Protein AF-A0AA35IZ92-F1 (afdb_monomer_lite)

InterPro domains:
  IPR004203 Cytochrome c oxidase subunit IV family [PF02936] (4-110)
  IPR004203 Cytochrome c oxidase subunit IV family [PTHR10707] (1-110)
  IPR004203 Cytochrome c oxidase subunit IV family [cd00922] (5-114)
  IPR036639 Cytochrome c oxidase subunit IV superfamily [G3DSA:1.10.442.10] (1-113)
  IPR036639 Cytochrome c oxidase subunit IV superfamily [SSF81406] (4-109)

Foldseek 3Di:
DDPVVVVVLQVVLVVVVVDDPVPDDPVSVVVNCCVVPNCDDPNPDPDDPCNVVVVVVVVVVVVVVVVVVVVVVVVPDDPDDDPCQAQVNQVVVVVVCVVVCHPVPDDPRPGDHD

pLDDT: mean 96.04, std 2.08, range [85.69, 98.75]

Organism: NCBI:txid226126

Secondary structure (DSSP, 8-state):
--HHHHHHHHHHHHHHTTS-GGGS-HHHHHHHHHHHHSSSGGG--SS-TTHHHHHHHHHHHHHHHHHHHHHHHHHTS-SPPPTT-SHHHHHHHHHHHHHTT-STTS--------

Structure (mmCIF, N/CA/C/O backbone):
data_AF-A0AA35IZ92-F1
#
_entry.id   AF-A0AA35IZ92-F1
#
loop_
_atom_site.group_PDB
_atom_site.id
_atom_site.type_symbol
_atom_site.label_atom_id
_atom_site.label_alt_id
_atom_site.label_comp_id
_atom_site.label_asym_id
_atom_site.label_entity_id
_atom_site.label_seq_id
_atom_site.pdbx_PDB_ins_code
_atom_site.Cartn_x
_atom_site.Cartn_y
_atom_site.Cartn_z
_atom_site.occupancy
_atom_site.B_iso_or_equiv
_atom_site.auth_seq_id
_atom_site.auth_comp_id
_atom_site.auth_asym_id
_atom_site.auth_atom_id
_atom_site.pdbx_PDB_model_num
ATOM 1 N N . MET A 1 1 ? -10.016 10.427 29.928 1.00 85.69 1 MET A N 1
ATOM 2 C CA . MET A 1 1 ? -10.537 10.214 31.290 1.00 85.69 1 MET A CA 1
ATOM 3 C C . MET A 1 1 ? -9.502 9.423 32.076 1.00 85.69 1 MET A C 1
ATOM 5 O O . MET A 1 1 ? -8.998 8.451 31.519 1.00 85.69 1 MET A O 1
ATOM 9 N N . PRO A 1 2 ? -9.112 9.840 33.286 1.00 96.06 2 PRO A N 1
ATOM 10 C CA . PRO A 1 2 ? -8.233 9.071 34.164 1.00 96.06 2 PRO A CA 1
ATOM 11 C C . PRO A 1 2 ? -8.813 7.692 34.504 1.00 96.06 2 PRO A C 1
ATOM 13 O O . PRO A 1 2 ? -10.027 7.514 34.525 1.00 96.06 2 PRO A O 1
ATOM 16 N N . ASN A 1 3 ? -7.950 6.717 34.797 1.00 94.81 3 ASN A N 1
ATOM 17 C CA . ASN A 1 3 ? -8.379 5.334 35.049 1.00 94.81 3 ASN A CA 1
ATOM 18 C C . ASN A 1 3 ? -9.311 5.198 36.266 1.00 94.81 3 ASN A C 1
ATOM 20 O O . ASN A 1 3 ? -10.208 4.361 36.245 1.00 94.81 3 ASN A O 1
ATOM 24 N N . LEU A 1 4 ? -9.110 6.015 37.308 1.00 96.12 4 LEU A N 1
ATOM 25 C CA . LEU A 1 4 ? -9.967 6.012 38.498 1.00 96.12 4 LEU A CA 1
ATOM 26 C C . LEU A 1 4 ? -11.400 6.433 38.149 1.00 96.12 4 LEU A C 1
ATOM 28 O O . LEU A 1 4 ? -12.338 5.702 38.438 1.00 96.12 4 LEU A O 1
ATOM 32 N N . GLU A 1 5 ? -11.548 7.551 37.441 1.00 95.31 5 GLU A N 1
ATOM 33 C CA . GLU A 1 5 ? -12.850 8.080 37.022 1.00 95.31 5 GLU A CA 1
ATOM 34 C C . GLU A 1 5 ? -13.572 7.120 36.057 1.00 95.31 5 GLU A C 1
ATOM 36 O O . GLU A 1 5 ? -14.775 6.899 36.178 1.00 95.31 5 GLU A O 1
ATOM 41 N N . GLN A 1 6 ? -12.839 6.463 35.145 1.00 94.69 6 GLN A N 1
ATOM 42 C CA . GLN A 1 6 ? -13.413 5.419 34.283 1.00 94.69 6 GLN A CA 1
ATOM 43 C C . GLN A 1 6 ? -13.998 4.259 35.097 1.00 94.69 6 GLN A C 1
ATOM 45 O O . GLN A 1 6 ? -15.071 3.756 34.762 1.00 94.69 6 GLN A O 1
ATOM 50 N N . LYS A 1 7 ? -13.297 3.837 36.157 1.00 96.12 7 LYS A N 1
ATOM 51 C CA . LYS A 1 7 ? -13.754 2.765 37.042 1.00 96.12 7 LYS A CA 1
ATOM 52 C C . LYS A 1 7 ? -14.989 3.193 37.831 1.00 96.12 7 LYS A C 1
ATOM 54 O O . LYS A 1 7 ? -15.970 2.464 37.834 1.00 96.12 7 LYS A O 1
ATOM 59 N N . GLU A 1 8 ? -14.966 4.379 38.434 1.00 97.06 8 GLU A N 1
ATOM 60 C CA . GLU A 1 8 ? -16.101 4.912 39.198 1.00 97.06 8 GLU A CA 1
ATOM 61 C C . GLU A 1 8 ? -17.371 5.021 38.341 1.00 97.06 8 GLU A C 1
ATOM 63 O O . GLU A 1 8 ? -18.454 4.632 38.780 1.00 97.06 8 GLU A O 1
ATOM 68 N N . ILE A 1 9 ? -17.245 5.478 37.090 1.00 95.81 9 ILE A N 1
ATOM 69 C CA . ILE A 1 9 ? -18.370 5.550 36.148 1.00 95.81 9 ILE A CA 1
ATOM 70 C C . ILE A 1 9 ? -18.853 4.154 35.744 1.00 95.81 9 ILE A C 1
ATOM 72 O O . ILE A 1 9 ? -20.061 3.921 35.687 1.00 95.81 9 ILE A O 1
ATOM 76 N N . ALA A 1 10 ? -17.940 3.219 35.468 1.00 95.62 10 ALA A N 1
ATOM 77 C CA . ALA A 1 10 ? -18.307 1.847 35.126 1.00 95.62 10 ALA A CA 1
ATOM 78 C C . ALA A 1 10 ? -19.048 1.156 36.283 1.00 95.62 10 ALA A C 1
ATOM 80 O O . ALA A 1 10 ? -20.116 0.584 36.061 1.00 95.62 10 ALA A O 1
ATOM 81 N N . ASP A 1 11 ? -18.535 1.276 37.509 1.00 97.38 11 ASP A N 1
ATOM 82 C CA . ASP A 1 11 ? -19.147 0.723 38.719 1.00 97.38 11 ASP A CA 1
ATOM 83 C C . ASP A 1 11 ? -20.539 1.347 38.957 1.00 97.38 11 ASP A C 1
ATOM 85 O O . ASP A 1 11 ? -21.513 0.631 39.198 1.00 97.38 11 ASP A O 1
ATOM 89 N N . ASN A 1 12 ? -20.685 2.669 38.787 1.00 96.69 12 ASN A N 1
ATOM 90 C CA . ASN A 1 12 ? -21.978 3.353 38.901 1.00 96.69 12 ASN A CA 1
ATOM 91 C C . ASN A 1 12 ? -23.011 2.863 37.867 1.00 96.69 12 ASN A C 1
ATOM 93 O O . ASN A 1 12 ? -24.169 2.610 38.212 1.00 96.69 12 ASN A O 1
ATOM 97 N N . LEU A 1 13 ? -22.600 2.690 36.607 1.00 96.12 13 LEU A N 1
ATOM 98 C CA . LEU A 1 13 ? -23.479 2.200 35.543 1.00 96.12 13 LEU A CA 1
ATOM 99 C C . LEU A 1 13 ? -23.907 0.747 35.773 1.00 96.12 13 LEU A C 1
ATOM 101 O O . LEU A 1 13 ? -25.055 0.408 35.482 1.00 96.12 13 LEU A O 1
ATOM 105 N N . ILE A 1 14 ? -23.029 -0.096 36.323 1.00 96.06 14 ILE A N 1
ATOM 106 C CA . ILE A 1 14 ? -23.365 -1.473 36.712 1.00 96.06 14 ILE A CA 1
ATOM 107 C C . ILE A 1 14 ? -24.448 -1.473 37.799 1.00 96.06 14 ILE A C 1
ATOM 109 O O . ILE A 1 14 ? -25.417 -2.226 37.699 1.00 96.06 14 ILE A O 1
ATOM 113 N N . GLU A 1 15 ? -24.345 -0.598 38.803 1.00 96.69 15 GLU A N 1
ATOM 114 C CA . GLU A 1 15 ? -25.377 -0.467 39.839 1.00 96.69 15 GLU A CA 1
ATOM 115 C C . GLU A 1 15 ? -26.710 0.048 39.272 1.00 96.69 15 GLU A C 1
ATOM 117 O O . GLU A 1 15 ? -27.771 -0.494 39.590 1.00 96.69 15 GLU A O 1
ATOM 122 N N . ARG A 1 16 ? -26.687 1.032 38.361 1.00 95.94 16 ARG A N 1
ATOM 123 C CA . ARG A 1 16 ? -27.897 1.548 37.688 1.00 95.94 16 ARG A CA 1
ATOM 124 C C . ARG A 1 16 ? -28.604 0.483 36.847 1.00 95.94 16 ARG A C 1
ATOM 126 O O . ARG A 1 16 ? -29.832 0.465 36.808 1.00 95.94 16 ARG A O 1
ATOM 133 N N . GLN A 1 17 ? -27.861 -0.428 36.218 1.00 95.19 17 GLN A N 1
ATOM 134 C CA . GLN A 1 17 ? -28.416 -1.512 35.395 1.00 95.19 17 GLN A CA 1
ATOM 135 C C . GLN A 1 17 ? -29.210 -2.562 36.188 1.00 95.19 17 GLN A C 1
ATOM 137 O O . GLN A 1 17 ? -29.973 -3.317 35.582 1.00 95.19 17 GLN A O 1
ATOM 142 N N . LYS A 1 18 ? -29.083 -2.598 37.524 1.00 96.31 18 LYS A N 1
ATOM 143 C CA . LYS A 1 18 ? -29.902 -3.459 38.397 1.00 96.31 18 LYS A CA 1
ATOM 144 C C . LYS A 1 18 ? -31.361 -2.992 38.498 1.00 96.31 18 LYS A C 1
ATOM 146 O O . LYS A 1 18 ? -32.223 -3.766 38.906 1.00 96.31 18 LYS A O 1
ATOM 151 N N . LEU A 1 19 ? -31.646 -1.735 38.148 1.00 95.38 19 LEU A N 1
ATOM 152 C CA . LEU A 1 19 ? -32.987 -1.142 38.165 1.00 95.38 19 LEU A CA 1
ATOM 153 C C . LEU A 1 19 ? -33.768 -1.455 36.869 1.00 95.38 19 LEU A C 1
ATOM 155 O O . LEU A 1 19 ? -33.177 -1.869 35.869 1.00 95.38 19 LEU A O 1
ATOM 159 N N . PRO A 1 20 ? -35.098 -1.223 36.823 1.00 96.56 20 PRO A N 1
ATOM 160 C CA . PRO A 1 20 ? -35.880 -1.406 35.602 1.00 96.56 20 PRO A CA 1
ATOM 161 C C . PRO A 1 20 ? -35.347 -0.564 34.440 1.00 96.56 20 PRO A C 1
ATOM 163 O O . PRO A 1 20 ? -35.204 0.653 34.554 1.00 96.56 20 PRO A O 1
ATOM 166 N N . TRP A 1 21 ? -35.144 -1.180 33.276 1.00 93.12 21 TRP A N 1
ATOM 167 C CA . TRP A 1 21 ? -34.466 -0.537 32.142 1.00 93.12 21 TRP A CA 1
ATOM 168 C C . TRP A 1 21 ? -35.187 0.676 31.552 1.00 93.12 21 TRP A C 1
ATOM 170 O O . TRP A 1 21 ? -34.558 1.538 30.948 1.00 93.12 21 TRP A O 1
ATOM 180 N N . LYS A 1 22 ? -36.500 0.796 31.777 1.00 95.00 22 LYS A N 1
ATOM 181 C CA . LYS A 1 22 ? -37.272 1.988 31.390 1.00 95.00 22 LYS A CA 1
ATOM 182 C C . LYS A 1 22 ? -36.916 3.239 32.209 1.00 95.00 22 LYS A C 1
ATOM 184 O O . LYS A 1 22 ? -37.305 4.330 31.815 1.00 95.00 22 LYS A O 1
ATOM 189 N N . SER A 1 23 ? -36.214 3.081 33.336 1.00 93.06 23 SER A N 1
ATOM 190 C CA . SER A 1 23 ? -35.769 4.177 34.211 1.00 93.06 23 SER A CA 1
ATOM 191 C C . SER A 1 23 ? -34.344 4.669 33.926 1.00 93.06 23 SER A C 1
ATOM 193 O O . SER A 1 23 ? -33.891 5.625 34.563 1.00 93.06 23 SER A O 1
ATOM 195 N N . LEU A 1 24 ? -33.631 4.033 32.988 1.00 93.94 24 LEU A N 1
ATOM 196 C CA 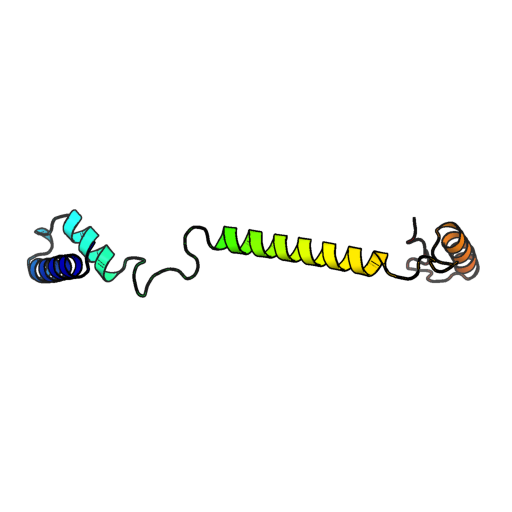. LEU A 1 24 ? -32.323 4.504 32.543 1.00 93.94 24 LEU A CA 1
ATOM 197 C C . LEU A 1 24 ? -32.492 5.645 31.539 1.00 93.94 24 LEU A C 1
ATOM 199 O O . LEU A 1 24 ? -33.334 5.592 30.640 1.00 93.94 24 LEU A O 1
ATOM 203 N N . ASN A 1 25 ? -31.654 6.669 31.670 1.00 95.25 25 ASN A N 1
ATOM 204 C CA . ASN A 1 25 ? -31.597 7.745 30.693 1.00 95.25 25 ASN A CA 1
ATOM 205 C C . ASN A 1 25 ? -30.924 7.249 29.397 1.00 95.25 25 ASN A C 1
ATOM 207 O O . ASN A 1 25 ? -30.057 6.374 29.410 1.00 95.25 25 ASN A O 1
ATOM 211 N N . LYS A 1 26 ? -31.273 7.850 28.255 1.00 95.69 26 LYS A N 1
ATOM 212 C CA . LYS A 1 26 ? -30.678 7.539 26.946 1.00 95.69 26 LYS A CA 1
ATOM 213 C C . LYS A 1 26 ? -29.157 7.692 26.941 1.00 95.69 26 LYS A C 1
ATOM 215 O O . LYS A 1 26 ? -28.484 6.934 26.248 1.00 95.69 26 LYS A O 1
ATOM 220 N N . ASP A 1 27 ? -28.619 8.640 27.702 1.00 96.19 27 ASP A N 1
ATOM 221 C CA . ASP A 1 27 ? -27.173 8.859 27.772 1.00 96.19 27 ASP A CA 1
ATOM 222 C C . ASP A 1 27 ? -26.460 7.771 28.585 1.00 96.19 27 ASP A C 1
ATOM 224 O O . ASP A 1 27 ? -25.400 7.310 28.167 1.00 96.19 27 ASP A O 1
ATOM 228 N N . GLU A 1 28 ? -27.076 7.267 29.662 1.00 95.62 28 GLU A N 1
ATOM 229 C CA . GLU A 1 28 ? -26.563 6.114 30.423 1.00 95.62 28 GLU A CA 1
ATOM 230 C C . GLU A 1 28 ? -26.546 4.852 29.555 1.00 95.62 28 GLU A C 1
ATOM 232 O O . GLU A 1 28 ? -25.580 4.093 29.576 1.00 95.62 28 GLU A O 1
ATOM 237 N N . ILE A 1 29 ? -27.585 4.655 28.736 1.00 96.44 29 ILE A N 1
ATOM 238 C CA . ILE A 1 29 ? -27.668 3.524 27.802 1.00 96.44 29 ILE A CA 1
ATOM 239 C C . ILE A 1 29 ? -26.545 3.604 26.758 1.00 96.44 29 ILE A C 1
ATOM 241 O O . ILE A 1 29 ? -25.864 2.609 26.508 1.00 96.44 29 ILE A O 1
ATOM 245 N N . LYS A 1 30 ? -26.309 4.783 26.164 1.00 97.38 30 LYS A N 1
ATOM 246 C CA . LYS A 1 30 ? -25.202 4.989 25.213 1.00 97.38 30 LYS A CA 1
ATOM 247 C C . LYS A 1 30 ? -23.840 4.773 25.872 1.00 97.38 30 LYS A C 1
ATOM 249 O O . LYS A 1 30 ? -22.978 4.136 25.271 1.00 97.38 30 LYS A O 1
ATOM 254 N N . ALA A 1 31 ? -23.651 5.285 27.089 1.00 96.56 31 ALA A N 1
ATOM 255 C CA . ALA A 1 31 ? -22.407 5.141 27.838 1.00 96.56 31 ALA A CA 1
ATOM 256 C C . ALA A 1 31 ? -22.122 3.671 28.174 1.00 96.56 31 ALA A C 1
ATOM 258 O O . ALA A 1 31 ? -21.033 3.183 27.882 1.00 96.56 31 ALA A O 1
ATOM 259 N N . ALA A 1 32 ? -23.116 2.946 28.695 1.00 96.44 32 ALA A N 1
ATOM 260 C CA . ALA A 1 32 ? -23.011 1.518 28.977 1.00 96.44 32 ALA A CA 1
ATOM 261 C C . ALA A 1 32 ? -22.665 0.714 27.715 1.00 96.44 32 ALA A C 1
ATOM 263 O O . ALA A 1 32 ? -21.747 -0.104 27.737 1.00 96.44 32 ALA A O 1
ATOM 264 N N . TRP A 1 33 ? -23.334 0.994 26.591 1.00 97.06 33 TRP A N 1
ATOM 265 C CA . TRP A 1 33 ? -23.036 0.332 25.321 1.00 97.06 33 TRP A CA 1
ATOM 266 C C . TRP A 1 33 ? -21.608 0.616 24.838 1.00 97.06 33 TRP A C 1
ATOM 268 O O . TRP A 1 33 ? -20.901 -0.307 24.438 1.00 97.06 33 TRP A O 1
ATOM 278 N N . TYR A 1 34 ? -21.151 1.869 24.918 1.00 97.19 34 TYR A N 1
ATOM 279 C CA . TYR A 1 34 ? -19.795 2.244 24.514 1.00 97.19 34 TYR A CA 1
ATOM 280 C C . TYR A 1 34 ? -18.722 1.612 25.412 1.00 97.19 34 TYR A C 1
ATOM 282 O O . TYR A 1 34 ? -17.716 1.118 24.906 1.00 97.19 34 TYR A O 1
ATOM 290 N N . ILE A 1 35 ? -18.937 1.560 26.730 1.00 96.25 35 ILE A N 1
ATOM 291 C CA . ILE A 1 35 ? -18.013 0.900 27.662 1.00 96.25 35 ILE A CA 1
ATOM 292 C C . ILE A 1 35 ? -17.934 -0.601 27.354 1.00 96.25 35 ILE A C 1
ATOM 294 O O . ILE A 1 35 ? -16.839 -1.137 27.221 1.00 96.25 35 ILE A O 1
ATOM 298 N N . SER A 1 36 ? -19.060 -1.289 27.164 1.00 96.06 36 SER A N 1
ATOM 299 C CA . SER A 1 36 ? -19.049 -2.741 26.938 1.00 96.06 36 SER A CA 1
ATOM 300 C C . SER A 1 36 ? -18.597 -3.156 25.530 1.00 96.06 36 SER A C 1
ATOM 302 O O . SER A 1 36 ? -17.960 -4.201 25.368 1.00 96.06 36 SER A O 1
ATOM 304 N N . TYR A 1 37 ? -18.929 -2.368 24.503 1.00 97.12 37 TYR A N 1
ATOM 305 C CA . TYR A 1 37 ? -18.818 -2.789 23.100 1.00 97.12 37 TYR A CA 1
ATOM 306 C C . TYR A 1 37 ? -18.140 -1.782 22.163 1.00 97.12 37 TYR A C 1
ATOM 308 O O . TYR A 1 37 ? -17.990 -2.082 20.980 1.00 97.12 37 TYR A O 1
ATOM 316 N N . GLY A 1 38 ? -17.712 -0.619 22.653 1.00 96.06 38 GLY A N 1
ATOM 317 C CA . GLY A 1 38 ? -17.064 0.402 21.831 1.00 96.06 38 GLY A CA 1
ATOM 318 C C . GLY A 1 38 ? -15.689 -0.013 21.292 1.00 96.06 38 GLY A C 1
ATOM 319 O O . GLY A 1 38 ? -15.053 -0.948 21.777 1.00 96.06 38 GLY A O 1
ATOM 320 N N . GLU A 1 39 ? -15.203 0.731 20.299 1.00 95.69 39 GLU A N 1
ATOM 321 C CA . GLU A 1 39 ? -13.904 0.528 19.634 1.00 95.69 39 GLU A CA 1
ATOM 322 C C . GLU A 1 39 ? -12.726 1.064 20.471 1.00 95.69 39 GLU A C 1
ATOM 324 O O . GLU A 1 39 ? -11.944 1.913 20.038 1.00 95.69 39 GLU A O 1
ATOM 329 N N . TRP A 1 40 ? -12.598 0.591 21.708 1.00 94.81 40 TRP A N 1
ATOM 330 C CA . TRP A 1 40 ? -11.530 0.979 22.626 1.00 94.81 40 TRP A CA 1
ATOM 331 C C . TRP A 1 40 ? -10.890 -0.249 23.281 1.00 94.81 40 TRP A C 1
ATOM 333 O O . TRP A 1 40 ? -11.414 -1.363 23.211 1.00 94.81 40 TRP A O 1
ATOM 343 N N . GLY A 1 41 ? -9.716 -0.051 23.888 1.00 93.56 41 GLY A N 1
ATOM 344 C CA . GLY A 1 41 ? -8.989 -1.118 24.577 1.00 93.56 41 GLY A CA 1
ATOM 345 C C . GLY A 1 41 ? -8.781 -2.350 23.674 1.00 93.56 41 GLY A C 1
ATOM 346 O O . GLY A 1 41 ? -8.193 -2.199 22.601 1.00 93.56 41 GLY A O 1
ATOM 347 N N . PRO A 1 42 ? -9.282 -3.545 24.051 1.00 95.62 42 PRO A N 1
ATOM 348 C CA . PRO A 1 42 ? -9.140 -4.771 23.256 1.00 95.62 42 PRO A CA 1
ATOM 349 C C . PRO A 1 42 ? -9.813 -4.741 21.876 1.00 95.62 42 PRO A C 1
ATOM 351 O O . PRO A 1 42 ? -9.465 -5.544 21.017 1.00 95.62 42 PRO A O 1
ATOM 354 N N . ARG A 1 43 ? -10.794 -3.853 21.658 1.00 96.44 43 ARG A N 1
ATOM 355 C CA . ARG A 1 43 ? -11.564 -3.748 20.404 1.00 96.44 43 ARG A CA 1
ATOM 356 C C . ARG A 1 43 ? -11.042 -2.665 19.464 1.00 96.44 43 ARG A C 1
ATOM 358 O O . ARG A 1 43 ? -11.702 -2.340 18.480 1.00 96.44 43 ARG A O 1
ATOM 365 N N . ARG A 1 44 ? -9.886 -2.069 19.760 1.00 94.94 44 ARG A N 1
ATOM 366 C CA . ARG A 1 44 ? -9.287 -1.066 18.878 1.00 94.94 44 ARG A CA 1
ATOM 367 C C . ARG A 1 44 ? -9.007 -1.694 17.498 1.00 94.94 44 ARG A C 1
ATOM 369 O O . ARG A 1 44 ? -8.410 -2.770 17.451 1.00 94.94 44 ARG A O 1
ATOM 376 N N . PRO A 1 45 ? -9.396 -1.046 16.384 1.00 94.44 45 PRO A N 1
ATOM 377 C CA . PRO A 1 45 ? -9.136 -1.584 15.054 1.00 94.44 45 PRO A CA 1
ATOM 378 C C . PRO A 1 45 ? -7.632 -1.676 14.781 1.00 94.44 45 PRO A C 1
ATOM 380 O O . PRO A 1 45 ? -6.853 -0.842 15.247 1.00 94.44 45 PRO A O 1
ATOM 383 N N . VAL A 1 46 ? -7.239 -2.667 13.974 1.00 95.19 46 VAL A N 1
ATOM 384 C CA . VAL A 1 46 ? -5.843 -2.866 13.539 1.00 95.19 46 VAL A CA 1
ATOM 385 C C . VAL A 1 46 ? -5.334 -1.664 12.742 1.00 95.19 46 VAL A C 1
ATOM 387 O O . VAL A 1 46 ? -4.185 -1.265 12.894 1.00 95.19 46 VAL A O 1
ATOM 390 N N . HIS A 1 47 ? -6.204 -1.073 11.921 1.00 95.44 47 HIS A N 1
ATOM 391 C CA . HIS A 1 47 ? -5.927 0.164 11.202 1.00 95.44 47 HIS A CA 1
ATOM 392 C C . HIS A 1 47 ? -6.771 1.287 11.793 1.00 95.44 47 HIS A C 1
ATOM 394 O O . HIS A 1 47 ? -7.982 1.361 11.584 1.00 95.44 47 HIS A O 1
ATOM 400 N N . GLY A 1 48 ? -6.118 2.156 12.555 1.00 91.75 48 GLY A N 1
ATOM 401 C CA . GLY A 1 48 ? -6.699 3.382 13.064 1.00 91.75 48 GLY A CA 1
ATOM 402 C C . GLY A 1 48 ? -6.788 4.471 11.996 1.00 91.75 48 GLY A C 1
ATOM 403 O O . GLY A 1 48 ? -6.389 4.322 10.837 1.00 91.75 48 GLY A O 1
ATOM 404 N N . LYS A 1 49 ? -7.311 5.626 12.411 1.00 91.88 49 LYS A N 1
ATOM 405 C CA . LYS A 1 49 ? -7.382 6.810 11.551 1.00 91.88 49 LYS A CA 1
ATOM 406 C C . LYS A 1 49 ? -5.971 7.249 11.149 1.00 91.88 49 LYS A C 1
ATOM 408 O O . LYS A 1 49 ? -5.188 7.653 11.999 1.00 91.88 49 LYS A O 1
ATOM 413 N N . GLY A 1 50 ? -5.686 7.216 9.848 1.00 95.00 50 GLY A N 1
ATOM 414 C CA . GLY A 1 50 ? -4.420 7.678 9.268 1.00 95.00 50 GLY A CA 1
ATOM 415 C C . GLY A 1 50 ? -3.425 6.570 8.918 1.00 95.00 50 GLY A C 1
ATOM 416 O O . GLY A 1 50 ? -2.557 6.809 8.079 1.00 95.00 50 GLY A O 1
ATOM 417 N N . ASP A 1 51 ? -3.592 5.356 9.447 1.00 96.44 51 ASP A N 1
ATOM 418 C CA . ASP A 1 51 ? -2.637 4.258 9.235 1.00 96.44 51 ASP A CA 1
ATOM 41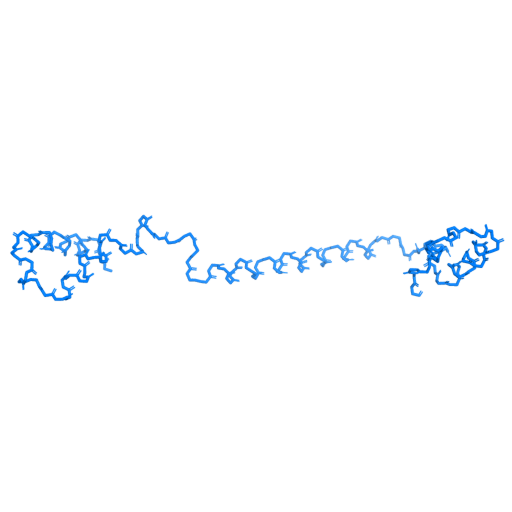9 C C . ASP A 1 51 ? -2.549 3.859 7.761 1.00 96.44 51 ASP A C 1
ATOM 421 O O . ASP A 1 51 ? -1.462 3.746 7.203 1.00 96.44 51 ASP A O 1
ATOM 425 N N . VAL A 1 52 ? -3.693 3.739 7.082 1.00 96.12 52 VAL A N 1
ATOM 426 C CA . VAL A 1 52 ? -3.741 3.406 5.648 1.00 96.12 52 VAL A CA 1
ATOM 427 C C . VAL A 1 52 ? -3.000 4.449 4.806 1.00 96.12 52 VAL A C 1
ATOM 429 O O . VAL A 1 52 ? -2.247 4.101 3.894 1.00 96.12 52 VAL A O 1
ATOM 432 N N . ALA A 1 53 ? -3.163 5.735 5.128 1.00 97.62 53 ALA A N 1
ATOM 433 C CA . ALA A 1 53 ? -2.477 6.813 4.425 1.00 97.62 53 ALA A CA 1
ATOM 434 C C . ALA A 1 53 ? -0.965 6.788 4.694 1.00 97.62 53 ALA A C 1
ATOM 436 O O . ALA A 1 53 ? -0.176 7.007 3.775 1.00 97.62 53 ALA A O 1
ATOM 437 N N . PHE A 1 54 ? -0.558 6.497 5.932 1.00 97.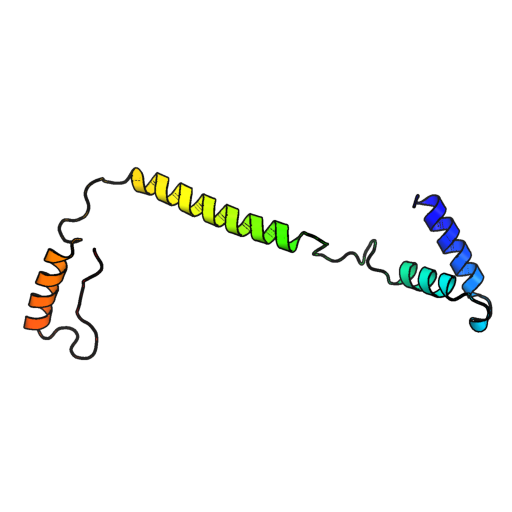69 54 PHE A N 1
ATOM 438 C CA . PHE A 1 54 ? 0.847 6.340 6.299 1.00 97.69 54 PHE A CA 1
ATOM 439 C C . PHE A 1 54 ? 1.497 5.171 5.549 1.00 97.69 54 PHE A C 1
ATOM 441 O O . PHE A 1 54 ? 2.532 5.356 4.912 1.00 97.69 54 PHE A O 1
ATOM 448 N N . ILE A 1 55 ? 0.850 4.002 5.539 1.00 98.00 55 ILE A N 1
ATOM 449 C CA . ILE A 1 55 ? 1.328 2.805 4.836 1.00 98.00 55 ILE A CA 1
ATOM 450 C C . ILE A 1 55 ? 1.442 3.080 3.335 1.00 98.00 55 ILE A C 1
ATOM 452 O O . ILE A 1 55 ? 2.476 2.802 2.738 1.00 98.00 55 ILE A O 1
ATOM 456 N N . THR A 1 56 ? 0.422 3.693 2.730 1.00 98.31 56 THR A N 1
ATOM 457 C CA . THR A 1 56 ? 0.428 4.029 1.298 1.00 98.31 56 THR A CA 1
ATOM 458 C C . THR A 1 56 ? 1.600 4.946 0.947 1.00 98.31 56 THR A C 1
ATOM 460 O O . THR A 1 56 ? 2.336 4.678 -0.002 1.00 98.31 56 THR A O 1
ATOM 463 N N . LYS A 1 57 ? 1.834 5.999 1.743 1.00 98.38 57 LYS A N 1
ATOM 464 C CA . LYS A 1 57 ? 2.997 6.884 1.573 1.00 98.38 57 LYS A CA 1
ATOM 465 C C . LYS A 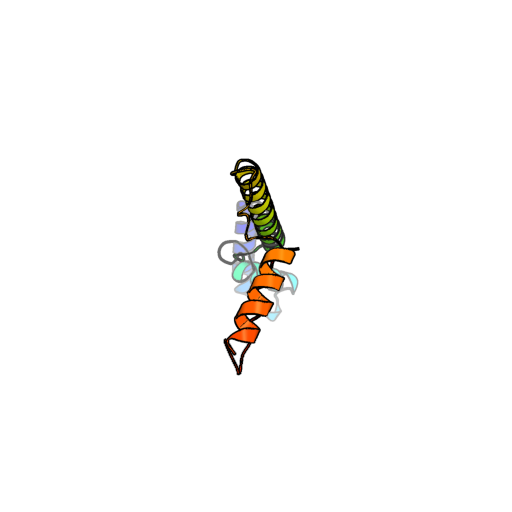1 57 ? 4.312 6.121 1.721 1.00 98.38 57 LYS A C 1
ATOM 467 O O . LYS A 1 57 ? 5.214 6.334 0.920 1.00 98.38 57 LYS A O 1
ATOM 472 N N . GLY A 1 58 ? 4.403 5.220 2.699 1.00 98.44 58 GLY A N 1
ATOM 473 C CA . GLY A 1 58 ? 5.565 4.358 2.906 1.00 98.44 58 GLY A CA 1
ATOM 474 C C . GLY A 1 58 ? 5.864 3.464 1.701 1.00 98.44 58 GLY A C 1
ATOM 475 O O . GLY A 1 58 ? 7.013 3.389 1.275 1.00 98.44 58 GLY A O 1
ATOM 476 N N . VAL A 1 59 ? 4.839 2.856 1.095 1.00 98.69 59 VAL A N 1
ATOM 477 C CA . VAL A 1 59 ? 4.982 2.027 -0.115 1.00 98.69 59 VAL A CA 1
ATOM 478 C C . VAL A 1 59 ? 5.518 2.850 -1.285 1.00 98.69 59 VAL A C 1
ATOM 480 O O . VAL A 1 59 ? 6.510 2.462 -1.899 1.00 98.69 59 VAL A O 1
ATOM 483 N N . PHE A 1 60 ? 4.920 4.008 -1.577 1.00 98.69 60 PHE A N 1
ATOM 484 C CA . PHE A 1 60 ? 5.385 4.858 -2.679 1.00 98.69 60 PHE A CA 1
ATOM 485 C C . PHE A 1 60 ? 6.776 5.441 -2.436 1.00 98.69 60 PHE A C 1
ATOM 487 O O . PHE A 1 60 ? 7.573 5.524 -3.369 1.00 98.69 60 PHE A O 1
ATOM 494 N N . LEU A 1 61 ? 7.095 5.796 -1.190 1.00 98.62 61 LEU A N 1
ATOM 495 C CA . LEU A 1 61 ? 8.440 6.215 -0.814 1.00 98.62 61 LEU A CA 1
ATOM 496 C C . LEU A 1 61 ? 9.449 5.081 -1.037 1.00 98.62 61 LEU A C 1
ATOM 498 O O . LEU A 1 61 ? 10.496 5.313 -1.633 1.00 98.62 61 LEU A O 1
ATOM 502 N N . GLY A 1 62 ? 9.120 3.855 -0.622 1.00 98.69 62 GLY A N 1
ATOM 503 C CA . GLY A 1 62 ? 9.956 2.674 -0.838 1.00 98.69 62 GLY A CA 1
ATOM 504 C C . GLY A 1 62 ? 10.195 2.388 -2.321 1.00 98.69 62 GLY A C 1
ATOM 505 O O . GLY A 1 62 ? 11.338 2.183 -2.729 1.00 98.69 62 GLY A O 1
ATOM 506 N N . LEU A 1 63 ? 9.146 2.463 -3.147 1.00 98.75 63 LEU A N 1
ATOM 507 C CA . LEU A 1 63 ? 9.272 2.355 -4.602 1.00 98.75 63 LEU A CA 1
ATOM 508 C C . LEU A 1 63 ? 10.185 3.451 -5.163 1.00 98.75 63 LEU A C 1
ATOM 510 O O . LEU A 1 63 ? 11.118 3.142 -5.902 1.00 98.75 63 LEU A O 1
ATOM 514 N N . GLY A 1 64 ? 9.979 4.709 -4.768 1.00 98.62 64 GLY A N 1
ATOM 515 C CA . GLY A 1 64 ? 10.812 5.835 -5.198 1.00 98.62 64 GLY A CA 1
ATOM 516 C C . GLY A 1 64 ? 12.288 5.657 -4.834 1.00 98.62 64 GLY A C 1
ATOM 517 O O . GLY A 1 64 ? 13.157 5.827 -5.688 1.00 98.62 64 GLY A O 1
ATOM 518 N N . ILE A 1 65 ? 12.574 5.239 -3.598 1.00 98.69 65 ILE A N 1
ATOM 519 C CA . ILE A 1 65 ? 13.936 4.934 -3.140 1.00 98.69 65 ILE A CA 1
ATOM 520 C C . ILE A 1 65 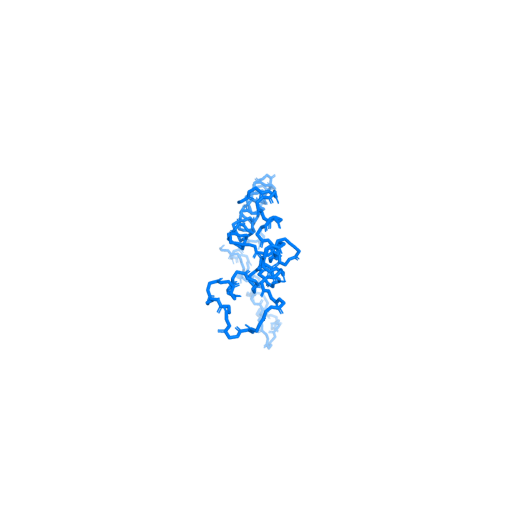? 14.533 3.789 -3.963 1.00 98.69 65 ILE A C 1
ATOM 522 O O . ILE A 1 65 ? 15.668 3.902 -4.422 1.00 98.69 65 ILE A O 1
ATOM 526 N N . SER A 1 66 ? 13.777 2.714 -4.202 1.00 98.50 66 SER A N 1
ATOM 527 C CA . SER A 1 66 ? 14.266 1.563 -4.969 1.00 98.50 66 SER A CA 1
ATOM 528 C C . SER A 1 66 ? 14.625 1.931 -6.412 1.00 98.50 66 SER A C 1
ATOM 530 O O . SER A 1 66 ? 15.705 1.571 -6.879 1.00 98.50 66 SER A O 1
ATOM 532 N N . PHE A 1 67 ? 13.785 2.720 -7.093 1.00 98.62 67 PHE A N 1
ATOM 533 C CA . PHE A 1 67 ? 14.073 3.218 -8.437 1.00 98.62 67 PHE A CA 1
ATOM 534 C C . PHE A 1 67 ? 15.271 4.166 -8.447 1.00 98.62 67 PHE A C 1
ATOM 536 O O . PHE A 1 67 ? 16.112 4.066 -9.339 1.00 98.62 67 PHE A O 1
ATOM 543 N N . GLY A 1 68 ? 15.379 5.048 -7.450 1.00 98.50 68 GLY A N 1
ATOM 544 C CA . GLY A 1 68 ? 16.516 5.955 -7.304 1.00 98.50 68 GLY A CA 1
ATOM 545 C C . GLY A 1 68 ? 17.834 5.200 -7.139 1.00 98.50 68 GLY A C 1
ATOM 546 O O . GLY A 1 68 ? 18.780 5.444 -7.885 1.00 98.50 68 GLY A O 1
ATOM 547 N N . ILE A 1 69 ? 17.884 4.229 -6.224 1.00 98.56 69 ILE A N 1
ATOM 548 C CA . ILE A 1 69 ? 19.071 3.390 -6.008 1.00 98.56 69 ILE A CA 1
ATOM 549 C C . ILE A 1 69 ? 19.399 2.588 -7.269 1.00 98.56 69 ILE A C 1
ATOM 551 O O . ILE A 1 69 ? 20.552 2.572 -7.694 1.00 98.56 69 ILE A O 1
ATOM 555 N N . PHE A 1 70 ? 18.404 1.957 -7.898 1.00 98.12 70 PHE A N 1
ATOM 556 C CA . PHE A 1 70 ? 18.613 1.204 -9.133 1.00 98.12 70 PHE A CA 1
ATOM 557 C C . PHE A 1 70 ? 19.206 2.082 -10.239 1.00 98.12 70 PHE A C 1
ATOM 559 O O . PHE A 1 70 ? 20.171 1.678 -10.884 1.00 98.12 70 PHE A O 1
ATOM 566 N N . ALA A 1 71 ? 18.679 3.294 -10.431 1.00 98.00 71 ALA A N 1
ATOM 567 C CA . ALA A 1 71 ? 19.198 4.235 -11.415 1.00 98.00 71 ALA A CA 1
ATOM 568 C C . ALA A 1 71 ? 20.645 4.643 -11.102 1.00 98.00 71 ALA A C 1
ATOM 570 O O . ALA A 1 71 ? 21.486 4.601 -11.995 1.00 98.00 71 ALA A O 1
ATOM 571 N N . LEU A 1 72 ? 20.962 4.962 -9.842 1.00 98.06 72 LEU A N 1
ATOM 572 C CA . LEU A 1 72 ? 22.324 5.311 -9.422 1.00 98.06 72 LEU A CA 1
ATOM 573 C C . LEU A 1 72 ? 23.313 4.167 -9.668 1.00 98.06 72 LEU A C 1
ATOM 575 O O . LEU A 1 72 ? 24.375 4.388 -10.242 1.00 98.06 72 LEU A O 1
ATOM 579 N N . VAL A 1 73 ? 22.952 2.936 -9.303 1.00 97.94 73 VAL A N 1
ATOM 580 C CA . VAL A 1 73 ? 23.783 1.754 -9.576 1.00 97.94 73 VAL A CA 1
ATOM 581 C C . VAL A 1 73 ? 23.916 1.523 -11.081 1.00 97.94 73 VAL A C 1
ATOM 583 O O . VAL A 1 73 ? 24.995 1.183 -11.563 1.00 97.94 73 VAL A O 1
ATOM 586 N N . ARG A 1 74 ? 22.846 1.744 -11.854 1.00 96.62 74 ARG A N 1
ATOM 587 C CA . ARG A 1 74 ? 22.864 1.572 -13.309 1.00 96.62 74 ARG A CA 1
ATOM 588 C C . ARG A 1 74 ? 23.752 2.597 -14.013 1.00 96.62 74 ARG A C 1
ATOM 590 O O . ARG A 1 74 ? 24.374 2.235 -15.005 1.00 96.62 74 ARG A O 1
ATOM 597 N N . LEU A 1 75 ? 23.850 3.824 -13.499 1.00 95.88 75 LEU A N 1
ATOM 598 C CA . LEU A 1 75 ? 24.746 4.863 -14.024 1.00 95.88 75 LEU A CA 1
ATOM 599 C C . LEU A 1 75 ? 26.230 4.499 -13.884 1.00 95.88 75 LEU A C 1
ATOM 601 O O . LEU A 1 75 ? 27.040 4.961 -14.678 1.00 95.88 75 LEU A O 1
ATOM 605 N N . LEU A 1 76 ? 26.580 3.663 -12.905 1.00 96.56 76 LEU A N 1
ATOM 606 C CA . LEU A 1 76 ? 27.948 3.185 -12.684 1.00 96.56 76 LEU A CA 1
ATOM 607 C C . LEU A 1 76 ? 28.299 1.942 -13.522 1.00 96.56 76 LEU A C 1
ATOM 609 O O . LEU A 1 76 ? 29.404 1.415 -13.408 1.00 96.56 76 LEU A O 1
ATOM 613 N N . ALA A 1 77 ? 27.365 1.437 -14.332 1.00 94.81 77 ALA A N 1
ATOM 614 C CA . ALA A 1 77 ? 27.616 0.310 -15.222 1.00 94.81 77 ALA A CA 1
ATOM 615 C C . ALA A 1 77 ? 28.487 0.716 -16.427 1.00 94.81 77 ALA A C 1
ATOM 617 O O . ALA A 1 77 ? 28.842 1.879 -16.601 1.00 94.81 77 ALA A O 1
ATOM 618 N N . ASN A 1 78 ? 28.821 -0.261 -17.278 1.00 94.88 78 ASN A N 1
ATOM 619 C CA . ASN A 1 78 ? 29.591 -0.011 -18.496 1.00 94.88 78 ASN A CA 1
ATOM 620 C C . ASN A 1 78 ? 28.929 1.103 -19.344 1.00 94.88 78 ASN A C 1
ATOM 622 O O . ASN A 1 78 ? 27.748 0.955 -19.681 1.00 94.88 78 ASN A O 1
ATOM 626 N N . PRO A 1 79 ? 29.655 2.185 -19.695 1.00 90.94 79 PRO A N 1
ATOM 627 C CA . PRO A 1 79 ? 29.114 3.269 -20.516 1.00 90.94 79 PRO A CA 1
ATOM 628 C C . PRO A 1 79 ? 28.750 2.820 -21.934 1.00 90.94 79 PRO A C 1
ATOM 630 O O . PRO A 1 79 ? 27.867 3.405 -22.560 1.00 90.94 79 PRO A O 1
ATOM 633 N N . GLU A 1 80 ? 29.403 1.777 -22.448 1.00 93.38 80 GLU A N 1
ATOM 634 C CA . GLU A 1 80 ? 29.129 1.263 -23.785 1.00 93.38 80 GLU A CA 1
ATOM 635 C C . GLU A 1 80 ? 28.001 0.227 -23.770 1.00 93.38 80 GLU A C 1
ATOM 637 O O . GLU A 1 80 ? 28.048 -0.792 -23.073 1.00 93.38 80 GLU A O 1
ATOM 642 N N . THR A 1 81 ? 26.979 0.471 -24.593 1.00 92.38 81 THR A N 1
ATOM 643 C CA . THR A 1 81 ? 25.937 -0.520 -24.884 1.00 92.38 81 THR A CA 1
ATOM 644 C C . THR A 1 81 ? 26.401 -1.473 -25.988 1.00 92.38 81 THR A C 1
ATOM 646 O O . THR A 1 81 ? 27.301 -1.162 -26.768 1.00 92.38 81 THR A O 1
ATOM 649 N N . ALA A 1 82 ? 25.804 -2.666 -26.064 1.00 94.19 82 ALA A N 1
ATOM 650 C CA . ALA A 1 82 ? 26.146 -3.621 -27.114 1.00 94.19 82 ALA A CA 1
ATOM 651 C C . ALA A 1 82 ? 25.897 -3.016 -28.506 1.00 94.19 82 ALA A C 1
ATOM 653 O O . ALA A 1 82 ? 24.856 -2.410 -28.752 1.00 94.19 82 ALA A O 1
ATOM 654 N N . LYS A 1 83 ? 26.819 -3.253 -29.446 1.00 94.75 83 LYS A N 1
ATOM 655 C CA . LYS A 1 83 ? 26.762 -2.706 -30.817 1.00 94.75 83 LYS A CA 1
ATOM 656 C C . LYS A 1 83 ? 25.474 -3.060 -31.572 1.00 94.75 83 LYS A C 1
ATOM 658 O O . LYS A 1 83 ? 25.093 -2.350 -32.493 1.00 94.75 83 LYS A O 1
ATOM 663 N N . THR A 1 84 ? 24.810 -4.146 -31.180 1.00 96.50 84 THR A N 1
ATOM 664 C CA . THR A 1 84 ? 23.562 -4.642 -31.777 1.00 96.50 84 THR A CA 1
ATOM 665 C C . THR A 1 84 ? 22.296 -4.057 -31.137 1.00 96.50 84 THR A C 1
ATOM 667 O O . THR A 1 84 ? 21.194 -4.298 -31.622 1.00 96.50 84 THR A O 1
ATOM 670 N N . MET A 1 85 ? 22.422 -3.302 -30.040 1.00 95.25 85 MET A N 1
ATOM 671 C CA . MET A 1 85 ? 21.304 -2.761 -29.256 1.00 95.25 85 MET A CA 1
ATOM 672 C C . MET A 1 85 ? 20.888 -1.354 -29.705 1.00 95.25 85 MET A C 1
ATOM 674 O O . MET A 1 85 ? 20.519 -0.516 -28.884 1.00 95.25 85 MET A O 1
ATOM 678 N N . ASN A 1 86 ? 20.885 -1.111 -31.014 1.00 95.75 86 ASN A N 1
ATOM 679 C CA . ASN A 1 86 ? 20.340 0.095 -31.637 1.00 95.75 86 ASN A CA 1
ATOM 680 C C . ASN A 1 86 ? 19.267 -0.271 -32.675 1.00 95.75 86 ASN A C 1
ATOM 682 O O . ASN A 1 86 ? 19.198 -1.407 -33.155 1.00 95.75 86 ASN A O 1
ATOM 686 N N . ARG A 1 87 ? 18.417 0.704 -33.010 1.00 95.44 87 ARG A N 1
ATOM 687 C CA . ARG A 1 87 ? 17.296 0.511 -33.933 1.00 95.44 87 ARG A CA 1
ATOM 688 C C . ARG A 1 87 ? 17.744 0.084 -35.333 1.00 95.44 87 ARG A C 1
ATOM 690 O O . ARG A 1 87 ? 17.118 -0.789 -35.925 1.00 95.44 87 ARG A O 1
ATOM 697 N N . GLU A 1 88 ? 18.814 0.673 -35.861 1.00 96.06 88 GLU A N 1
ATOM 698 C CA . GLU A 1 88 ? 19.307 0.397 -37.219 1.00 96.06 88 GLU A CA 1
ATOM 699 C C . GLU A 1 88 ? 19.728 -1.065 -37.390 1.00 96.06 88 GLU A C 1
ATOM 701 O O . GLU A 1 88 ? 19.307 -1.734 -38.336 1.00 96.06 88 GLU A O 1
ATOM 706 N N . TRP A 1 89 ? 20.496 -1.592 -36.435 1.00 96.88 89 TRP A N 1
ATOM 707 C CA . TRP A 1 89 ? 20.918 -2.987 -36.427 1.00 96.88 89 TRP A CA 1
ATOM 708 C C . TRP A 1 89 ? 19.720 -3.927 -36.296 1.00 96.88 89 TRP A C 1
ATOM 710 O O . TRP A 1 89 ? 19.644 -4.932 -36.999 1.00 96.88 89 TRP A O 1
ATOM 720 N N . GLN A 1 90 ? 18.758 -3.595 -35.431 1.00 97.56 90 GLN A N 1
ATOM 721 C CA . GLN A 1 90 ? 17.537 -4.386 -35.251 1.00 97.56 90 GLN A CA 1
ATOM 722 C C . GLN A 1 90 ? 16.693 -4.426 -36.534 1.00 97.56 90 GLN A C 1
ATOM 724 O O . GLN A 1 90 ? 16.239 -5.498 -36.919 1.00 97.56 90 GLN A O 1
ATOM 729 N N . LEU A 1 91 ? 16.567 -3.311 -37.260 1.00 97.50 91 LEU A N 1
ATOM 730 C CA . LEU A 1 91 ? 15.882 -3.275 -38.557 1.00 97.50 91 LEU A CA 1
ATOM 731 C C . LEU A 1 91 ? 16.585 -4.141 -39.614 1.00 97.50 91 LEU A C 1
ATOM 733 O O . LEU A 1 91 ? 15.920 -4.831 -40.384 1.00 97.50 91 LEU A O 1
ATOM 737 N N . LYS A 1 92 ? 17.923 -4.160 -39.637 1.00 97.38 92 LYS A N 1
ATOM 738 C CA . LYS A 1 92 ? 18.686 -5.056 -40.525 1.00 97.38 92 LYS A CA 1
ATOM 739 C C . LYS A 1 92 ? 18.551 -6.527 -40.144 1.00 97.38 92 LYS A C 1
ATOM 741 O O . LYS A 1 92 ? 18.431 -7.377 -41.026 1.00 97.38 92 LYS A O 1
ATOM 746 N N . SER A 1 93 ? 18.496 -6.835 -38.853 1.00 97.44 93 SER A N 1
ATOM 747 C CA . SER A 1 93 ? 18.155 -8.179 -38.380 1.00 97.44 93 SER A CA 1
ATOM 748 C C . SER A 1 93 ? 16.745 -8.584 -38.816 1.00 97.44 93 SER A C 1
ATOM 750 O O . SER A 1 93 ? 16.549 -9.711 -39.265 1.00 97.44 93 SER A O 1
ATOM 752 N N . ASP A 1 94 ? 15.779 -7.666 -38.772 1.00 97.38 94 ASP A N 1
ATOM 753 C CA . ASP A 1 94 ? 14.409 -7.912 -39.228 1.00 97.38 94 ASP A CA 1
ATOM 754 C C . ASP A 1 94 ? 14.337 -8.167 -40.741 1.00 97.38 94 ASP A C 1
ATOM 756 O O . ASP A 1 94 ? 13.619 -9.070 -41.173 1.00 97.38 94 ASP A O 1
ATOM 760 N N . GLU A 1 95 ? 15.101 -7.427 -41.556 1.00 97.56 95 GLU A N 1
ATOM 761 C CA . GLU A 1 95 ? 15.244 -7.689 -42.999 1.00 97.56 95 GLU A CA 1
ATOM 762 C C . GLU A 1 95 ? 15.753 -9.117 -43.251 1.00 97.56 95 GLU A C 1
ATOM 764 O O . GLU A 1 95 ? 15.201 -9.847 -44.082 1.00 97.56 95 GLU A O 1
ATOM 769 N N . TYR A 1 96 ? 16.762 -9.550 -42.489 1.00 98.00 96 TYR A N 1
ATOM 770 C CA . TYR A 1 96 ? 17.282 -10.910 -42.572 1.00 98.00 96 TYR A CA 1
ATOM 771 C C . TYR A 1 96 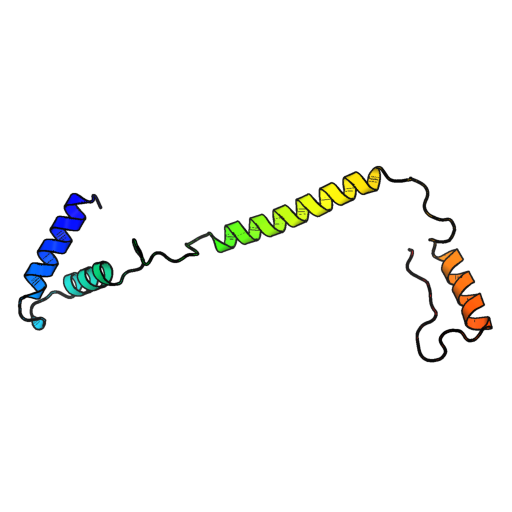? 16.241 -11.957 -42.148 1.00 98.00 96 TYR A C 1
ATOM 773 O O . TYR A 1 96 ? 16.017 -12.923 -42.879 1.00 98.00 96 TYR A O 1
ATOM 781 N N . LEU A 1 97 ? 15.557 -11.766 -41.019 1.00 97.81 97 LEU A N 1
ATOM 782 C CA . LEU A 1 97 ? 14.528 -12.692 -40.532 1.00 97.81 97 LEU A CA 1
ATOM 783 C C . LEU A 1 97 ? 13.368 -12.829 -41.523 1.00 97.81 97 LEU A C 1
ATOM 785 O O . LEU A 1 97 ? 12.908 -13.943 -41.791 1.00 97.81 97 LEU A O 1
ATOM 789 N N . LYS A 1 98 ? 12.961 -11.717 -42.145 1.00 97.06 98 LYS A N 1
ATOM 790 C CA . LYS A 1 98 ? 11.970 -11.705 -43.223 1.00 97.06 98 LYS A CA 1
ATOM 791 C C . LYS A 1 98 ? 12.441 -12.517 -44.429 1.00 97.06 98 LYS A C 1
ATOM 793 O O . LYS A 1 98 ? 11.661 -13.296 -44.968 1.00 97.06 98 LYS A O 1
ATOM 798 N N . SER A 1 99 ? 13.714 -12.390 -44.817 1.00 97.62 99 SER A N 1
ATOM 799 C CA . SER A 1 99 ? 14.302 -13.165 -45.924 1.00 97.62 99 SER A CA 1
ATOM 800 C C . SER A 1 99 ? 14.317 -14.680 -45.677 1.00 97.62 99 SER A C 1
ATOM 802 O O . SER A 1 99 ? 14.437 -15.454 -46.623 1.00 97.62 99 SER A O 1
ATOM 804 N N . LYS A 1 100 ? 14.201 -15.106 -44.412 1.00 97.75 100 LYS A N 1
ATOM 805 C CA . LYS A 1 100 ? 14.168 -16.512 -43.986 1.00 97.75 100 LYS A CA 1
ATOM 806 C C . LYS A 1 100 ? 12.780 -16.991 -43.560 1.00 97.75 100 LYS A C 1
ATOM 808 O O . LYS A 1 100 ? 12.673 -18.093 -43.032 1.00 97.75 100 LYS A O 1
ATOM 813 N N . ASN A 1 101 ? 11.739 -16.177 -43.759 1.00 95.69 101 ASN A N 1
ATOM 814 C CA . ASN A 1 101 ? 10.365 -16.479 -43.346 1.00 95.69 101 ASN A CA 1
ATOM 815 C C . ASN A 1 101 ? 10.262 -16.902 -41.866 1.00 95.69 101 ASN A C 1
ATOM 817 O O . ASN A 1 101 ? 9.454 -17.761 -41.510 1.00 95.69 101 ASN A O 1
ATOM 821 N N . ALA A 1 102 ? 11.098 -16.316 -41.002 1.00 96.19 102 ALA A N 1
ATOM 822 C CA . ALA A 1 102 ? 11.100 -16.622 -39.577 1.00 96.19 102 ALA A CA 1
ATOM 823 C C . ALA A 1 102 ? 9.793 -16.150 -38.911 1.00 96.19 102 ALA A C 1
ATOM 825 O O . ALA A 1 102 ? 9.262 -15.098 -39.259 1.00 96.19 102 ALA A O 1
ATOM 826 N N . ASN A 1 103 ? 9.296 -16.922 -37.937 1.00 95.12 103 ASN A N 1
ATOM 827 C CA . ASN A 1 103 ? 8.029 -16.699 -37.219 1.00 95.12 103 ASN A CA 1
ATOM 828 C C . ASN A 1 103 ? 6.833 -16.339 -38.129 1.00 95.12 103 ASN A C 1
ATOM 830 O O . ASN A 1 103 ? 6.262 -15.256 -37.997 1.00 95.12 103 ASN A O 1
ATOM 834 N N . PRO A 1 104 ? 6.404 -17.252 -39.019 1.00 92.06 104 PRO A N 1
ATOM 835 C CA . PRO A 1 104 ? 5.455 -16.936 -40.090 1.00 92.06 104 PRO A CA 1
ATOM 836 C C . PRO A 1 104 ? 4.016 -16.632 -39.635 1.00 92.06 104 PRO A C 1
ATOM 838 O O . PRO A 1 104 ? 3.271 -16.021 -40.394 1.00 92.06 104 PRO A O 1
ATOM 841 N N . TRP A 1 105 ? 3.610 -17.025 -38.424 1.00 95.00 105 TRP A N 1
ATOM 842 C CA . TRP A 1 105 ? 2.279 -16.720 -37.862 1.00 95.00 105 TRP A CA 1
ATOM 843 C C . TRP A 1 105 ? 2.305 -15.712 -36.703 1.00 95.00 105 TRP A C 1
ATOM 845 O O . TRP A 1 105 ? 1.250 -15.276 -36.250 1.00 95.00 105 TRP A O 1
ATOM 855 N N . GLY A 1 106 ? 3.489 -15.372 -36.188 1.00 96.06 106 GLY A N 1
ATOM 856 C CA . GLY A 1 106 ? 3.667 -14.465 -35.052 1.00 96.06 106 GLY A CA 1
ATOM 857 C C . GLY A 1 106 ? 4.310 -13.141 -35.463 1.00 96.06 106 GLY A C 1
ATOM 858 O O . GLY A 1 106 ? 4.094 -12.638 -36.562 1.00 96.06 106 GLY A O 1
ATOM 859 N N . GLY A 1 107 ? 5.133 -12.586 -34.570 1.00 95.81 107 GLY A N 1
ATOM 860 C CA . GLY A 1 107 ? 6.009 -11.451 -34.860 1.00 95.81 107 GLY A CA 1
ATOM 861 C C . GLY A 1 107 ? 7.475 -11.884 -34.915 1.00 95.81 107 GLY A C 1
ATOM 862 O O . GLY A 1 107 ? 7.947 -12.605 -34.035 1.00 95.81 107 GLY A O 1
ATOM 863 N N . TYR A 1 108 ? 8.201 -11.441 -35.942 1.00 96.12 108 TYR A N 1
ATOM 864 C CA . TYR A 1 108 ? 9.654 -11.631 -36.041 1.00 96.12 108 TYR A CA 1
ATOM 865 C C . TYR A 1 108 ? 10.450 -10.367 -35.690 1.00 96.12 108 TYR A C 1
ATOM 867 O O . TYR A 1 108 ? 11.659 -10.463 -35.496 1.00 96.12 108 TYR A O 1
ATOM 875 N N . SER A 1 109 ? 9.792 -9.204 -35.603 1.00 96.50 109 SER A N 1
ATOM 876 C CA . SER A 1 109 ? 10.479 -7.927 -35.400 1.00 96.50 109 SER A CA 1
ATOM 877 C C . SER A 1 109 ? 11.203 -7.870 -34.054 1.00 96.50 109 SER A C 1
ATOM 879 O O . SER A 1 109 ? 10.635 -8.216 -33.019 1.00 96.50 109 SER A O 1
ATOM 881 N N . GLN A 1 110 ? 12.457 -7.429 -34.088 1.00 96.19 110 GLN A N 1
ATOM 882 C CA . GLN A 1 110 ? 13.371 -7.320 -32.951 1.00 96.19 110 GLN A CA 1
ATOM 883 C C . GLN A 1 110 ? 13.523 -5.876 -32.450 1.00 96.19 110 GLN A C 1
ATOM 885 O O . GLN A 1 110 ? 14.353 -5.608 -31.579 1.00 96.19 110 GLN A O 1
ATOM 890 N N . VAL A 1 111 ? 12.773 -4.922 -33.012 1.00 95.75 111 VAL A N 1
ATOM 891 C CA . VAL A 1 111 ? 12.915 -3.504 -32.669 1.00 95.75 111 VAL A CA 1
ATOM 892 C C . VAL A 1 111 ? 12.390 -3.239 -31.259 1.00 95.75 111 VAL A C 1
ATOM 894 O O . VAL A 1 111 ? 11.188 -3.249 -31.009 1.00 95.75 111 VAL A O 1
ATOM 897 N N . GLN A 1 112 ? 13.314 -2.957 -30.345 1.00 95.94 112 GLN A N 1
ATOM 898 C CA . GLN A 1 112 ? 13.038 -2.634 -28.940 1.00 95.94 112 GLN A CA 1
ATOM 899 C C . GLN A 1 112 ? 13.887 -1.469 -28.418 1.00 95.94 112 GLN A C 1
ATOM 901 O O . GLN A 1 112 ? 13.587 -0.890 -27.373 1.00 95.94 112 GLN A O 1
ATOM 906 N N . SER A 1 113 ? 14.953 -1.124 -29.141 1.00 94.44 113 SER A N 1
ATOM 907 C CA . SER A 1 113 ? 15.760 0.056 -28.866 1.00 94.44 113 SER A CA 1
ATOM 908 C C . SER A 1 113 ? 15.158 1.281 -29.554 1.00 94.44 113 SER A C 1
ATOM 910 O O . SER A 1 113 ? 14.525 1.173 -30.610 1.00 94.44 113 SER A O 1
ATOM 912 N N . LYS A 1 114 ? 15.351 2.448 -28.933 1.00 87.25 114 LYS A N 1
ATOM 913 C CA . LYS A 1 114 ? 15.003 3.739 -29.534 1.00 87.25 114 LYS A CA 1
ATOM 914 C C . LYS A 1 114 ? 15.933 4.060 -30.700 1.00 87.25 114 LYS A C 1
ATOM 916 O O . LYS A 1 114 ? 17.118 3.663 -30.627 1.00 87.25 114 LYS A O 1
#

Sequence (114 aa):
MPNLEQKEIADNLIERQKLPWKSLNKDEIKAAWYISYGEWGPRRPVHGKGDVAFITKGVFLGLGISFGIFALVRLLANPETAKTMNREWQLKSDEYLKSKNANPWGGYSQVQSK

Radius of gyration: 34.88 Å; chains: 1; bounding box: 67×27×86 Å